Protein AF-A0A563VRM7-F1 (afdb_monomer)

Organism: NCBI:txid945734

Structure (mmCIF, N/CA/C/O backbone):
data_AF-A0A563VRM7-F1
#
_entry.id   AF-A0A563VRM7-F1
#
loop_
_atom_site.group_PDB
_atom_site.id
_atom_site.type_symbol
_atom_site.label_atom_id
_atom_site.label_alt_id
_atom_site.label_comp_id
_atom_site.label_asym_id
_atom_site.label_entity_id
_atom_site.label_seq_id
_atom_site.pdbx_PDB_ins_code
_atom_site.Cartn_x
_atom_site.Cartn_y
_atom_site.Cartn_z
_atom_site.occupancy
_atom_site.B_iso_or_equiv
_atom_site.auth_seq_id
_atom_site.auth_comp_id
_atom_site.auth_asym_id
_atom_site.auth_atom_id
_atom_site.pdbx_PDB_model_num
ATOM 1 N N . MET A 1 1 ? 3.895 -2.430 16.716 1.00 61.53 1 MET A N 1
ATOM 2 C CA . MET A 1 1 ? 2.802 -1.449 16.925 1.00 61.53 1 MET A CA 1
ATOM 3 C C . MET A 1 1 ? 1.768 -1.658 15.829 1.00 61.53 1 MET A C 1
ATOM 5 O O . MET A 1 1 ? 2.191 -1.926 14.714 1.00 61.53 1 MET A O 1
ATOM 9 N N . SER A 1 2 ? 0.464 -1.606 16.119 1.00 79.00 2 SER A N 1
ATOM 10 C CA . SER A 1 2 ? -0.586 -1.814 15.103 1.00 79.00 2 SER A CA 1
ATOM 11 C C . SER A 1 2 ? -1.012 -0.504 14.438 1.00 79.00 2 SER A C 1
ATOM 13 O O . SER A 1 2 ? -0.997 0.550 15.083 1.00 79.00 2 SER A O 1
ATOM 15 N N . ALA A 1 3 ? -1.437 -0.565 13.173 1.00 79.06 3 ALA A N 1
ATOM 16 C CA . ALA A 1 3 ? -1.932 0.596 12.431 1.00 79.06 3 ALA A CA 1
ATOM 17 C C . ALA A 1 3 ? -3.156 1.223 13.117 1.00 79.06 3 ALA A C 1
ATOM 19 O O . ALA A 1 3 ? -3.262 2.444 13.234 1.00 79.06 3 ALA A O 1
ATOM 20 N N . PHE A 1 4 ? -4.040 0.385 13.672 1.00 81.75 4 PHE A N 1
ATOM 21 C CA . PHE A 1 4 ? -5.196 0.833 14.454 1.00 81.75 4 PHE A CA 1
ATOM 22 C C . PHE A 1 4 ? -4.817 1.756 15.620 1.00 81.75 4 PHE A C 1
ATOM 24 O O . PHE A 1 4 ? -5.451 2.789 15.847 1.00 81.75 4 PHE A O 1
ATOM 31 N N . TRP A 1 5 ? -3.780 1.386 16.376 1.00 85.50 5 TRP A N 1
ATOM 32 C CA . TRP A 1 5 ? -3.352 2.158 17.539 1.00 85.50 5 TRP A CA 1
ATOM 33 C C . TRP A 1 5 ? -2.810 3.530 17.125 1.00 85.50 5 TRP A C 1
ATOM 35 O O . TRP A 1 5 ? -3.162 4.534 17.744 1.00 85.50 5 TRP A O 1
ATOM 45 N N . LEU A 1 6 ? -2.034 3.587 16.036 1.00 85.94 6 LEU A N 1
ATOM 46 C CA . LEU A 1 6 ? -1.507 4.835 15.472 1.00 85.94 6 LEU A CA 1
ATOM 47 C C . LEU A 1 6 ? -2.640 5.770 15.035 1.00 85.94 6 LEU A C 1
ATOM 49 O O . LEU A 1 6 ? -2.651 6.943 15.413 1.00 85.94 6 LEU A O 1
ATOM 53 N N . THR A 1 7 ? -3.654 5.238 14.346 1.00 84.81 7 THR A N 1
ATOM 54 C CA . THR A 1 7 ? -4.846 6.011 13.966 1.00 84.81 7 THR A CA 1
ATOM 55 C C . THR A 1 7 ? -5.592 6.543 15.185 1.00 84.81 7 THR A C 1
ATOM 57 O O . THR A 1 7 ? -5.958 7.716 15.218 1.00 84.81 7 THR A O 1
ATOM 60 N N . LYS A 1 8 ? -5.786 5.723 16.228 1.00 86.81 8 LYS A N 1
ATOM 61 C CA . LYS A 1 8 ? -6.436 6.167 17.474 1.00 86.81 8 LYS A CA 1
ATOM 62 C C . LYS A 1 8 ? -5.663 7.276 18.183 1.00 86.81 8 LYS A C 1
ATOM 64 O O . LYS A 1 8 ? -6.278 8.119 18.830 1.00 86.81 8 LYS A O 1
ATOM 69 N N . LYS A 1 9 ? -4.339 7.302 18.039 1.00 90.06 9 LYS A N 1
ATOM 70 C CA . LYS A 1 9 ? -3.469 8.374 18.536 1.00 90.06 9 LYS A CA 1
ATOM 71 C C . LYS A 1 9 ? -3.370 9.577 17.591 1.00 90.06 9 LYS A C 1
ATOM 73 O O . LYS A 1 9 ? -2.664 10.519 17.925 1.00 90.06 9 LYS A O 1
ATOM 78 N N . LYS A 1 10 ? -4.096 9.577 16.464 1.00 88.94 10 LYS A N 1
ATOM 79 C CA . LYS A 1 10 ? -4.045 10.610 15.413 1.00 88.94 10 LYS A CA 1
ATOM 80 C C . LYS A 1 10 ? -2.635 10.803 14.836 1.00 88.94 10 LYS A C 1
ATOM 82 O O . LYS A 1 10 ? -2.248 11.911 14.486 1.00 88.94 10 LYS A O 1
ATOM 87 N N . ILE A 1 11 ? -1.870 9.716 14.749 1.00 91.06 11 ILE A N 1
ATOM 88 C CA . ILE A 1 11 ? -0.522 9.709 14.179 1.00 91.06 11 ILE A CA 1
ATOM 89 C C . ILE A 1 11 ? -0.618 9.274 12.716 1.00 91.06 11 ILE A C 1
ATOM 91 O O . ILE A 1 11 ? -1.203 8.232 12.408 1.00 91.06 11 ILE A O 1
ATOM 95 N N . TYR A 1 12 ? -0.034 10.062 11.815 1.00 91.00 12 TYR A N 1
ATOM 96 C CA . TYR A 1 12 ? 0.135 9.662 10.420 1.00 91.00 12 TYR A CA 1
ATOM 97 C C . TYR A 1 12 ? 1.249 8.630 10.288 1.00 91.00 12 TYR A C 1
ATOM 99 O O . TYR A 1 12 ? 2.291 8.747 10.930 1.00 91.00 12 TYR A O 1
ATOM 107 N N . PHE A 1 13 ? 1.034 7.612 9.458 1.00 91.00 13 PHE A N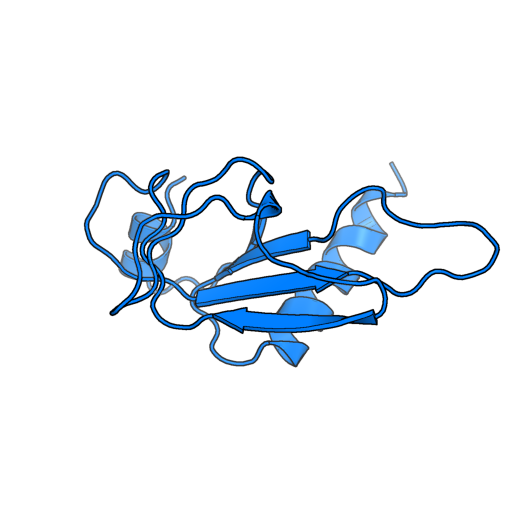 1
ATOM 108 C CA . PHE A 1 13 ? 2.004 6.535 9.297 1.00 91.00 13 PHE A CA 1
ATOM 109 C C . PHE A 1 13 ? 2.076 6.004 7.869 1.00 91.00 13 PHE A C 1
ATOM 111 O O . PHE A 1 13 ? 1.121 6.077 7.093 1.00 91.00 13 PHE A O 1
ATOM 118 N N . ILE A 1 14 ? 3.221 5.397 7.561 1.00 92.75 14 ILE A N 1
ATOM 119 C CA . ILE A 1 14 ? 3.444 4.584 6.368 1.00 92.75 14 ILE A CA 1
ATOM 120 C C . ILE A 1 14 ? 4.133 3.300 6.833 1.00 92.75 14 ILE A C 1
ATOM 122 O O . ILE A 1 14 ? 5.247 3.345 7.349 1.00 92.75 14 ILE A O 1
ATOM 126 N N . LEU A 1 15 ? 3.472 2.157 6.665 1.00 90.56 15 LEU A N 1
ATOM 127 C CA . LEU A 1 15 ? 4.001 0.843 7.036 1.00 90.56 15 LEU A CA 1
ATOM 128 C C . LEU A 1 15 ? 4.175 -0.017 5.788 1.00 90.56 15 LEU A C 1
ATOM 130 O O . LEU A 1 15 ? 3.319 -0.032 4.908 1.00 90.56 15 LEU A O 1
ATOM 134 N N . ARG A 1 16 ? 5.280 -0.759 5.707 1.00 90.38 16 ARG A N 1
ATOM 135 C CA . ARG A 1 16 ? 5.526 -1.678 4.594 1.00 90.38 16 ARG A CA 1
ATOM 136 C C . ARG A 1 16 ? 4.840 -3.018 4.851 1.00 90.38 16 ARG A C 1
ATOM 138 O O . ARG A 1 16 ? 5.062 -3.621 5.895 1.00 90.38 16 ARG A O 1
ATOM 145 N N . LEU A 1 17 ? 4.065 -3.488 3.878 1.00 89.62 17 LEU A N 1
ATOM 146 C CA . LEU A 1 17 ? 3.391 -4.785 3.913 1.00 89.62 17 LEU A CA 1
ATOM 147 C C . LEU A 1 17 ? 4.190 -5.861 3.172 1.00 89.62 17 LEU A C 1
ATOM 149 O O . LEU A 1 17 ? 4.921 -5.585 2.212 1.00 89.62 17 LEU A O 1
ATOM 153 N N . ASN A 1 18 ? 3.996 -7.110 3.590 1.00 88.00 18 ASN A N 1
ATOM 154 C CA . ASN A 1 18 ? 4.502 -8.276 2.876 1.00 88.00 18 ASN A CA 1
ATOM 155 C C . ASN A 1 18 ? 3.670 -8.544 1.619 1.00 88.00 18 ASN A C 1
ATOM 157 O O . ASN A 1 18 ? 2.460 -8.327 1.603 1.00 88.00 18 ASN A O 1
ATOM 161 N N . LYS A 1 19 ? 4.294 -9.091 0.571 1.00 86.81 19 LYS A N 1
ATOM 162 C CA . LYS A 1 19 ? 3.603 -9.407 -0.693 1.00 86.81 19 LYS A CA 1
ATOM 163 C C . LYS A 1 19 ? 2.455 -10.423 -0.539 1.00 86.81 19 LYS A C 1
ATOM 165 O O . LYS A 1 19 ? 1.498 -10.385 -1.298 1.00 86.81 19 LYS A O 1
ATOM 170 N N . SER A 1 20 ? 2.531 -11.287 0.473 1.00 86.69 20 SER A N 1
ATOM 171 C CA . SER A 1 20 ? 1.520 -12.302 0.793 1.00 86.69 20 SER A CA 1
ATOM 172 C C . SER A 1 20 ? 0.352 -11.769 1.631 1.00 86.69 20 SER A C 1
ATOM 174 O O . SER A 1 20 ? -0.577 -12.521 1.933 1.00 86.69 20 SER A O 1
ATOM 176 N N . THR A 1 21 ? 0.377 -10.490 2.028 1.00 87.31 21 THR A N 1
ATOM 177 C CA . THR A 1 21 ? -0.694 -9.892 2.835 1.00 87.31 21 THR A CA 1
ATOM 178 C C . THR A 1 21 ? -2.005 -9.951 2.060 1.00 87.31 21 THR A C 1
ATOM 180 O O . THR A 1 21 ? -2.054 -9.579 0.885 1.00 87.31 21 THR A O 1
ATOM 183 N N . LYS A 1 22 ? -3.081 -10.408 2.712 1.00 88.69 22 LYS A N 1
ATOM 184 C CA . LYS A 1 22 ? -4.408 -10.440 2.097 1.00 88.69 22 LYS A CA 1
ATOM 185 C C . LYS A 1 22 ? -5.118 -9.115 2.318 1.00 88.69 22 LYS A C 1
ATOM 187 O O . LYS A 1 22 ? -5.173 -8.581 3.429 1.00 88.69 22 LYS A O 1
ATOM 192 N N . ILE A 1 23 ? -5.712 -8.627 1.244 1.00 87.44 23 ILE A N 1
ATOM 193 C CA . ILE A 1 23 ? -6.498 -7.410 1.213 1.00 87.44 23 ILE A CA 1
ATOM 194 C C . ILE A 1 23 ? -7.927 -7.690 0.760 1.00 87.44 23 ILE A C 1
ATOM 196 O O . ILE A 1 23 ? -8.180 -8.585 -0.047 1.00 87.44 23 ILE A O 1
ATOM 200 N N . LYS A 1 24 ? -8.876 -6.908 1.278 1.00 86.19 24 LYS A N 1
ATOM 201 C CA . LYS A 1 24 ? -10.281 -6.917 0.860 1.00 86.19 24 LYS A CA 1
ATOM 202 C C . LYS A 1 24 ? -10.763 -5.501 0.540 1.00 86.19 24 LYS A C 1
ATOM 204 O O . LYS A 1 24 ? -11.185 -4.758 1.441 1.00 86.19 24 LYS A O 1
ATOM 209 N N . PRO A 1 25 ? -10.755 -5.122 -0.748 1.00 83.38 25 PRO A N 1
ATOM 210 C CA . PRO A 1 25 ? -11.461 -3.938 -1.220 1.00 83.38 25 PRO A CA 1
ATOM 211 C C . PRO A 1 25 ? -12.962 -4.023 -0.895 1.00 83.38 25 PRO A C 1
ATOM 213 O O . PRO A 1 25 ? -13.512 -5.105 -0.695 1.00 83.38 25 PRO A O 1
ATOM 216 N N . ARG A 1 26 ? -13.650 -2.877 -0.808 1.00 75.88 26 ARG A N 1
ATOM 217 C CA . ARG A 1 26 ? -15.018 -2.785 -0.249 1.00 75.88 26 ARG A CA 1
ATOM 218 C C . ARG A 1 26 ? -16.048 -3.709 -0.906 1.00 75.88 26 ARG A C 1
ATOM 220 O O . ARG A 1 26 ? -16.899 -4.231 -0.194 1.00 75.88 26 ARG A O 1
ATOM 227 N N . TYR A 1 27 ? -15.911 -3.963 -2.204 1.00 78.56 27 TYR A N 1
ATOM 228 C CA . TYR A 1 27 ? -16.852 -4.760 -2.998 1.00 78.56 27 TYR A CA 1
ATOM 229 C C . TYR A 1 27 ? -16.180 -5.919 -3.747 1.00 78.56 27 TYR A C 1
ATOM 231 O O . TYR A 1 27 ? -16.707 -6.406 -4.740 1.00 78.56 27 TYR A O 1
ATOM 239 N N . LYS A 1 28 ? -14.995 -6.354 -3.298 1.00 82.06 28 LYS A N 1
ATOM 240 C CA . LYS A 1 28 ? -14.253 -7.464 -3.913 1.00 82.06 28 LYS A CA 1
ATOM 241 C C . LYS A 1 28 ? -13.988 -8.573 -2.894 1.00 82.06 28 LYS A C 1
ATOM 243 O O . LYS A 1 28 ? -14.069 -8.363 -1.679 1.00 82.06 28 LYS A O 1
ATOM 248 N N . LYS A 1 29 ? -13.699 -9.776 -3.398 1.00 84.88 29 LYS A N 1
ATOM 249 C CA . LYS A 1 29 ? -13.230 -10.898 -2.573 1.00 84.88 29 LYS A CA 1
ATOM 250 C C . LYS A 1 29 ? -11.849 -10.579 -1.992 1.00 84.88 29 LYS A C 1
ATOM 252 O O . LYS A 1 29 ? -11.180 -9.645 -2.429 1.00 84.88 29 LYS A O 1
ATOM 257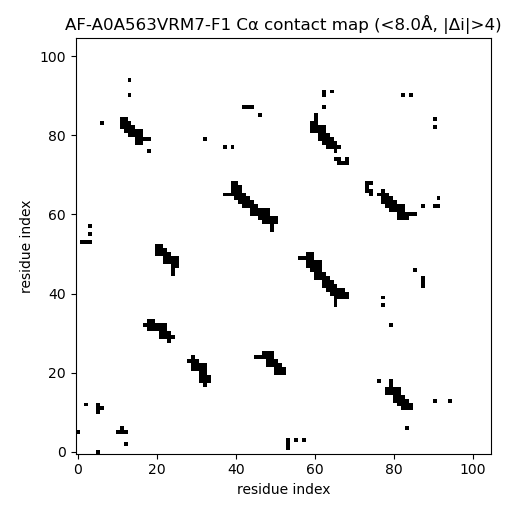 N N . TYR A 1 30 ? -11.443 -11.357 -0.990 1.00 84.81 30 TYR A N 1
ATOM 258 C CA . TYR A 1 30 ? -10.060 -11.319 -0.530 1.00 84.81 30 TYR A CA 1
ATOM 259 C C . TYR A 1 30 ? -9.127 -11.716 -1.669 1.00 84.81 30 TYR A C 1
ATOM 261 O O . TYR A 1 30 ? -9.391 -12.687 -2.377 1.00 84.81 30 TYR A O 1
ATOM 269 N N . GLN A 1 31 ? -8.030 -10.990 -1.789 1.00 86.69 31 GLN A N 1
ATOM 270 C CA . GLN A 1 31 ? -6.942 -11.290 -2.706 1.00 86.69 31 GLN A CA 1
ATOM 271 C C . GLN A 1 31 ? -5.615 -10.963 -2.025 1.00 86.69 31 GLN A C 1
ATOM 273 O O . GLN A 1 31 ? -5.578 -10.145 -1.104 1.00 86.69 31 GLN A O 1
ATOM 278 N N . SER A 1 32 ? -4.537 -11.628 -2.421 1.00 86.31 32 SER A N 1
ATOM 279 C CA . SER A 1 32 ? -3.200 -11.274 -1.952 1.00 86.31 32 SER A CA 1
ATOM 280 C C . SER A 1 32 ? -2.673 -10.066 -2.723 1.00 86.31 32 SER A C 1
ATOM 282 O O . SER A 1 32 ? -3.128 -9.756 -3.824 1.00 86.31 32 SER A O 1
ATOM 284 N N . LEU A 1 33 ? -1.731 -9.340 -2.130 1.00 86.06 33 LEU A N 1
ATOM 285 C CA . LEU A 1 33 ? -1.131 -8.181 -2.787 1.00 86.06 33 LEU A CA 1
ATOM 286 C C . LEU A 1 33 ? -0.321 -8.564 -4.030 1.00 86.06 33 LEU A C 1
ATOM 288 O O . LEU A 1 33 ? -0.348 -7.840 -5.017 1.00 86.06 33 LEU A O 1
ATOM 292 N N . ASP A 1 34 ? 0.354 -9.711 -4.011 1.00 84.94 34 ASP A N 1
ATOM 293 C CA . ASP A 1 34 ? 1.077 -10.253 -5.166 1.00 84.94 34 ASP A CA 1
ATOM 294 C C . ASP A 1 34 ? 0.183 -10.763 -6.302 1.00 84.94 34 ASP A C 1
ATOM 296 O O . ASP A 1 34 ? 0.682 -10.969 -7.404 1.00 84.94 34 ASP A O 1
ATOM 300 N N . SER A 1 35 ? -1.126 -10.910 -6.078 1.00 86.38 35 SER A N 1
ATOM 301 C CA . SER A 1 35 ? -2.079 -11.192 -7.153 1.00 86.38 35 SER A CA 1
ATOM 302 C C . SER A 1 35 ? -2.523 -9.929 -7.899 1.00 86.38 35 SER A C 1
ATOM 304 O O . SER A 1 35 ? -3.352 -10.020 -8.803 1.00 86.38 35 SER A O 1
ATOM 306 N N . LEU A 1 36 ? -2.069 -8.740 -7.487 1.00 84.50 36 LEU A N 1
ATOM 307 C CA . LEU A 1 36 ? -2.316 -7.505 -8.224 1.00 84.50 36 LEU A CA 1
ATOM 308 C C . LEU A 1 36 ? -1.415 -7.478 -9.463 1.00 84.50 36 LEU A C 1
ATOM 310 O O . LEU A 1 36 ? -0.193 -7.579 -9.356 1.00 84.50 36 LEU A O 1
ATOM 314 N N . GLU A 1 37 ? -2.012 -7.295 -10.638 1.00 84.50 37 GLU A N 1
ATOM 315 C CA . GLU A 1 37 ? -1.278 -7.136 -11.896 1.00 84.50 37 GLU A CA 1
ATOM 316 C C . GLU A 1 37 ? -0.615 -5.752 -11.964 1.00 84.50 37 GLU A C 1
ATOM 318 O O . GLU A 1 37 ? -1.124 -4.821 -12.583 1.00 84.50 37 GLU A O 1
ATOM 323 N N . ILE A 1 38 ? 0.525 -5.607 -11.289 1.00 87.12 38 ILE A N 1
ATOM 324 C CA . ILE A 1 38 ? 1.312 -4.370 -11.238 1.00 87.12 38 ILE A CA 1
ATOM 325 C C . ILE A 1 38 ? 2.563 -4.546 -12.089 1.00 87.12 38 ILE A C 1
ATOM 327 O O . ILE A 1 38 ? 3.254 -5.557 -11.977 1.00 87.12 38 ILE A O 1
ATOM 331 N N . LYS A 1 39 ? 2.900 -3.550 -12.907 1.00 87.44 39 LYS A N 1
ATOM 332 C CA . LYS A 1 39 ? 4.108 -3.534 -13.738 1.00 87.44 39 LYS A CA 1
ATOM 333 C C . LYS A 1 39 ? 5.094 -2.459 -13.265 1.00 87.44 39 LYS A C 1
ATOM 335 O O . LYS A 1 39 ? 4.716 -1.500 -12.588 1.00 87.44 39 LYS A O 1
ATOM 340 N N . PRO A 1 40 ? 6.390 -2.580 -13.604 1.00 85.88 40 PRO A N 1
ATOM 341 C CA . PRO A 1 40 ? 7.375 -1.543 -13.306 1.00 85.88 40 PRO A CA 1
ATOM 342 C C . PRO A 1 40 ? 6.980 -0.194 -13.916 1.00 85.88 40 PRO A C 1
ATOM 344 O O . PRO A 1 40 ? 6.855 -0.074 -15.131 1.00 85.88 40 PRO A O 1
ATOM 347 N N . GLY A 1 41 ? 6.860 0.835 -13.078 1.00 83.75 41 GLY A N 1
ATOM 348 C CA . GLY A 1 41 ? 6.367 2.163 -13.455 1.00 83.75 41 GLY A CA 1
ATOM 349 C C . GLY A 1 41 ? 4.986 2.490 -12.882 1.00 83.75 41 GLY A C 1
ATOM 350 O O . GLY A 1 41 ? 4.669 3.672 -12.744 1.00 83.75 41 GLY A O 1
ATOM 351 N N . ASP A 1 42 ? 4.212 1.481 -12.479 1.00 85.38 42 ASP A N 1
ATOM 352 C CA . ASP A 1 42 ? 2.850 1.674 -11.992 1.00 85.38 42 ASP A CA 1
ATOM 353 C C . ASP A 1 42 ? 2.803 2.245 -10.570 1.00 85.38 42 ASP A C 1
ATOM 355 O O . ASP A 1 42 ? 3.630 1.940 -9.699 1.00 85.38 42 ASP A O 1
ATOM 359 N N . LYS A 1 43 ? 1.775 3.071 -10.345 1.00 84.62 43 LYS A N 1
ATOM 360 C CA . LYS A 1 43 ? 1.404 3.662 -9.056 1.00 84.62 43 LYS A CA 1
ATOM 361 C C . LYS A 1 43 ? -0.097 3.503 -8.850 1.00 84.62 43 LYS A C 1
ATOM 363 O O . LYS A 1 43 ? -0.889 4.175 -9.512 1.00 84.62 43 LYS A O 1
ATOM 368 N N . VAL A 1 44 ? -0.482 2.659 -7.906 1.00 83.69 44 VAL A N 1
ATOM 369 C CA . VAL A 1 44 ? -1.884 2.378 -7.584 1.00 83.69 44 VAL A CA 1
ATOM 370 C C . VAL A 1 44 ? -2.163 2.781 -6.142 1.00 83.69 44 VAL A C 1
ATOM 372 O O . VAL A 1 44 ? -1.318 2.614 -5.265 1.00 83.69 44 VAL A O 1
ATOM 375 N N . LEU A 1 45 ? -3.344 3.345 -5.905 1.00 80.31 45 LEU A N 1
ATOM 376 C CA . LEU A 1 45 ? -3.868 3.611 -4.572 1.00 80.31 45 LEU A CA 1
ATOM 377 C C . LEU A 1 45 ? -5.215 2.916 -4.451 1.00 80.31 45 LEU A C 1
ATOM 379 O O . LEU A 1 45 ? -6.167 3.302 -5.126 1.00 80.31 45 LEU A O 1
ATOM 383 N N . ASP A 1 46 ? -5.291 1.951 -3.549 1.00 76.75 46 ASP A N 1
ATOM 384 C CA . ASP A 1 46 ? -6.545 1.349 -3.139 1.00 76.75 46 ASP A CA 1
ATOM 385 C C . ASP A 1 46 ? -6.968 1.960 -1.804 1.00 76.75 46 ASP A C 1
ATOM 387 O O . ASP A 1 46 ? -6.313 1.798 -0.771 1.00 76.75 46 ASP A O 1
ATOM 391 N N . THR A 1 47 ? -8.077 2.695 -1.818 1.00 78.69 47 THR A N 1
ATOM 392 C CA . THR A 1 47 ? -8.593 3.358 -0.619 1.00 78.69 47 THR A CA 1
ATOM 393 C C . THR A 1 47 ? -9.510 2.438 0.177 1.00 78.69 47 THR A C 1
ATOM 395 O O . THR A 1 47 ? -10.235 1.601 -0.370 1.00 78.69 47 THR A O 1
ATOM 398 N N . LYS A 1 48 ? -9.511 2.616 1.503 1.00 78.00 48 LYS A N 1
ATOM 399 C CA . LYS A 1 48 ? -10.422 1.921 2.432 1.00 78.00 48 LYS A CA 1
ATOM 400 C C . LYS A 1 48 ? -10.422 0.393 2.252 1.00 78.00 48 LYS A C 1
ATOM 402 O O . LYS A 1 48 ? -11.473 -0.262 2.252 1.00 78.00 48 LYS A O 1
ATOM 407 N N . VAL A 1 49 ? -9.240 -0.186 2.132 1.00 79.44 49 VAL A N 1
ATOM 408 C CA . VAL A 1 49 ? -8.996 -1.622 2.034 1.00 79.44 49 VAL A CA 1
ATOM 409 C C . VAL A 1 49 ? -8.908 -2.228 3.429 1.00 79.44 49 VAL A C 1
ATOM 411 O O . VAL A 1 49 ? -8.269 -1.677 4.321 1.00 79.44 49 VAL A O 1
ATOM 414 N N . LEU A 1 50 ? -9.558 -3.374 3.626 1.00 78.31 50 LEU A N 1
ATOM 415 C CA . LEU A 1 50 ? -9.380 -4.156 4.845 1.00 78.31 50 LEU A CA 1
ATOM 416 C C . LEU A 1 50 ? -8.148 -5.050 4.685 1.00 78.31 50 LEU A C 1
ATOM 418 O O . LEU A 1 50 ? -8.047 -5.779 3.700 1.00 78.31 50 LEU A O 1
ATOM 422 N N . VAL A 1 51 ? -7.224 -4.984 5.639 1.00 76.69 51 VAL A N 1
ATOM 423 C CA . VAL A 1 51 ? -5.951 -5.716 5.617 1.00 76.69 51 VAL A CA 1
ATOM 424 C C . VAL A 1 51 ? -5.980 -6.768 6.717 1.00 76.69 51 VAL A C 1
ATOM 426 O O . VAL A 1 51 ? -6.188 -6.432 7.876 1.00 76.69 51 VAL A O 1
ATOM 429 N N . THR A 1 52 ? -5.797 -8.045 6.374 1.00 67.81 52 THR A N 1
ATOM 430 C CA . THR A 1 52 ? -6.009 -9.155 7.327 1.00 67.81 52 THR A CA 1
ATOM 431 C C . THR A 1 52 ? -4.999 -9.222 8.469 1.00 67.81 52 THR A C 1
ATOM 433 O O . THR A 1 52 ? -5.282 -9.863 9.476 1.00 67.81 52 THR A O 1
ATOM 436 N N . GLU A 1 53 ? -3.823 -8.604 8.327 1.00 63.25 53 GLU A N 1
ATOM 437 C CA . GLU A 1 53 ? -2.837 -8.527 9.419 1.00 63.25 53 GLU A CA 1
ATOM 438 C C . GLU A 1 53 ? -3.311 -7.622 10.570 1.00 63.25 53 GLU A C 1
ATOM 440 O O . GLU A 1 53 ? -2.911 -7.812 11.720 1.00 63.25 53 GLU A O 1
ATOM 445 N N . GLU A 1 54 ? -4.238 -6.699 10.304 1.00 61.59 54 GLU A N 1
ATOM 446 C CA . GLU A 1 54 ? -4.902 -5.927 11.345 1.00 61.59 54 GLU A CA 1
ATOM 447 C C . GLU A 1 54 ? -6.093 -6.746 11.867 1.00 61.59 54 GLU A C 1
ATOM 449 O O . GLU A 1 54 ? -7.122 -6.894 11.210 1.00 61.59 54 GLU A O 1
ATOM 454 N N . LYS A 1 55 ? -5.970 -7.291 13.086 1.00 57.31 55 LYS A N 1
ATOM 455 C CA . LYS A 1 55 ? -7.000 -8.110 13.769 1.00 57.31 55 LYS A CA 1
ATOM 456 C C . LYS A 1 55 ? -8.343 -7.383 14.010 1.00 57.31 55 LYS A C 1
ATOM 458 O O . LYS A 1 55 ? -9.202 -7.910 14.712 1.00 57.31 55 LYS A O 1
ATOM 463 N N . ARG A 1 56 ? -8.524 -6.157 13.508 1.00 56.28 56 ARG A N 1
ATOM 464 C CA . ARG A 1 56 ? -9.688 -5.297 13.747 1.00 56.28 56 ARG A CA 1
ATOM 465 C C . ARG A 1 56 ? -10.164 -4.671 12.440 1.00 56.28 56 ARG A C 1
ATOM 467 O O . ARG A 1 56 ? -9.372 -4.320 11.580 1.00 56.28 56 ARG A O 1
ATOM 474 N N . GLN A 1 57 ? -11.481 -4.542 12.342 1.00 62.28 57 GLN A N 1
ATOM 475 C CA . GLN A 1 57 ? -12.322 -4.266 11.170 1.00 62.28 57 GLN A CA 1
ATOM 476 C C . GLN A 1 5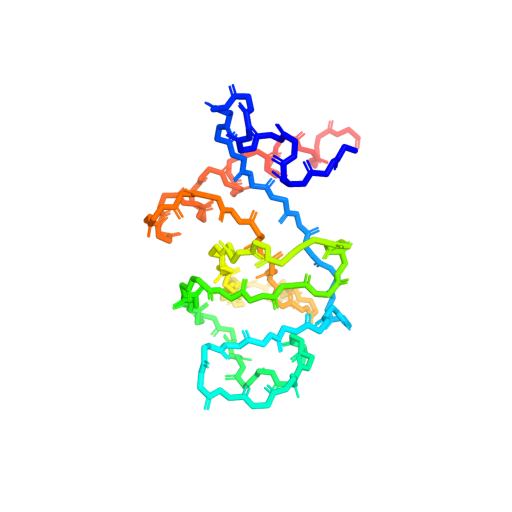7 ? -12.102 -2.903 10.476 1.00 62.28 57 GLN A C 1
ATOM 478 O O . GLN A 1 57 ? -12.940 -2.492 9.671 1.00 62.28 57 GLN A O 1
ATOM 483 N N . ASP A 1 58 ? -11.014 -2.199 10.788 1.00 72.94 58 ASP A N 1
ATOM 484 C CA . ASP A 1 58 ? -10.709 -0.900 10.203 1.00 72.94 58 ASP A CA 1
ATOM 485 C C . ASP A 1 58 ? -10.149 -1.037 8.788 1.00 72.94 58 ASP A C 1
ATOM 487 O O . ASP A 1 58 ? -9.503 -2.016 8.403 1.00 72.94 58 ASP A O 1
ATOM 491 N N . ARG A 1 59 ? -10.463 -0.025 7.986 1.00 83.50 59 ARG A N 1
ATOM 492 C CA . ARG A 1 59 ? -10.089 0.064 6.581 1.00 83.50 59 ARG A CA 1
ATOM 493 C C . ARG A 1 59 ? -9.047 1.158 6.422 1.00 83.50 59 ARG A C 1
ATOM 495 O O . ARG A 1 59 ? -9.272 2.285 6.850 1.00 83.50 59 ARG A O 1
ATOM 502 N N . PHE A 1 60 ? -7.954 0.830 5.754 1.00 88.62 60 PHE A N 1
ATOM 503 C CA . PHE A 1 60 ? -6.819 1.722 5.538 1.00 88.62 60 PHE A CA 1
ATOM 504 C C . PHE A 1 60 ? -6.574 1.929 4.048 1.00 88.62 60 PHE A C 1
ATOM 506 O O . PHE A 1 60 ? -7.133 1.221 3.209 1.00 88.62 60 PHE A O 1
ATOM 513 N N . ASN A 1 61 ? -5.729 2.892 3.710 1.00 91.06 61 ASN A N 1
ATOM 514 C CA . ASN A 1 61 ? -5.287 3.081 2.340 1.00 91.06 61 ASN A CA 1
ATOM 515 C C . ASN A 1 61 ? -4.066 2.195 2.078 1.00 91.06 61 ASN A C 1
ATOM 517 O O . ASN A 1 61 ? -3.174 2.083 2.920 1.00 91.06 61 ASN A O 1
ATOM 521 N N . VAL A 1 62 ? -4.038 1.558 0.910 1.00 91.62 62 VAL A N 1
ATOM 522 C CA . VAL A 1 62 ? -2.901 0.775 0.433 1.00 91.62 62 VAL A CA 1
ATOM 523 C C . VAL A 1 62 ? -2.367 1.429 -0.832 1.00 91.62 62 VAL A C 1
ATOM 525 O O . VAL A 1 62 ? -3.070 1.534 -1.833 1.00 91.62 62 VAL A O 1
ATOM 528 N N . VAL A 1 63 ? -1.114 1.871 -0.789 1.00 92.81 63 VAL A N 1
ATOM 529 C CA . VAL A 1 63 ? -0.386 2.372 -1.956 1.00 92.81 63 VAL A CA 1
ATOM 530 C C . VAL A 1 63 ? 0.513 1.264 -2.478 1.00 92.81 63 VAL A C 1
ATOM 532 O O . VAL A 1 63 ? 1.321 0.706 -1.733 1.00 92.81 63 VAL A O 1
ATOM 535 N N . VAL A 1 64 ? 0.395 0.971 -3.768 1.00 91.56 64 VAL A N 1
ATOM 536 C CA . VAL A 1 64 ? 1.275 0.047 -4.475 1.00 91.56 64 VAL A CA 1
ATOM 537 C C . VAL A 1 64 ? 2.126 0.826 -5.460 1.00 91.56 64 VAL A C 1
ATOM 539 O O . VAL A 1 64 ? 1.609 1.547 -6.312 1.00 91.56 64 VAL A O 1
ATOM 542 N N . TYR A 1 65 ? 3.444 0.697 -5.343 1.00 91.56 65 TYR A N 1
ATOM 543 C CA . TYR A 1 65 ? 4.379 1.396 -6.216 1.00 91.56 65 TYR A CA 1
ATOM 544 C C . TYR A 1 65 ? 5.502 0.478 -6.670 1.00 91.56 65 TYR A C 1
ATOM 546 O O . TYR A 1 65 ? 6.266 -0.036 -5.852 1.00 91.56 65 TYR A O 1
ATOM 554 N N . TRP A 1 66 ? 5.663 0.331 -7.984 1.00 90.50 66 TRP A N 1
ATOM 555 C CA . TRP A 1 66 ? 6.834 -0.326 -8.549 1.00 90.50 66 TRP A CA 1
ATOM 556 C C . TRP A 1 66 ? 7.728 0.697 -9.237 1.00 90.50 66 TRP A C 1
ATOM 558 O O . TRP A 1 66 ? 7.419 1.189 -10.322 1.00 90.50 66 TRP A O 1
ATOM 568 N N . LYS A 1 67 ? 8.879 1.006 -8.628 1.00 85.81 67 LYS A N 1
ATOM 569 C CA . LYS A 1 67 ? 9.877 1.872 -9.266 1.00 85.81 67 LYS A CA 1
ATOM 570 C C . LYS A 1 67 ? 10.283 1.288 -10.624 1.00 85.81 67 LYS A C 1
ATOM 572 O O . LYS A 1 67 ? 10.621 0.106 -10.719 1.00 85.81 67 LYS A O 1
ATOM 577 N N . ARG A 1 68 ? 10.271 2.136 -11.657 1.00 84.81 68 ARG A N 1
ATOM 578 C CA . ARG A 1 68 ? 10.707 1.786 -13.014 1.00 84.81 68 ARG A CA 1
ATOM 579 C C . ARG A 1 68 ? 12.146 1.256 -12.997 1.00 84.81 68 ARG A C 1
ATOM 581 O O . ARG A 1 68 ? 12.975 1.714 -12.209 1.00 84.81 68 ARG A O 1
ATOM 588 N N . LYS A 1 69 ? 12.433 0.292 -13.874 1.00 81.25 69 LYS A N 1
ATOM 589 C CA . LYS A 1 69 ? 13.786 -0.233 -14.090 1.00 81.25 69 LYS A CA 1
ATOM 590 C C . LYS A 1 69 ? 14.681 0.872 -14.660 1.00 81.25 69 LYS A C 1
ATOM 592 O O . LYS A 1 69 ? 14.343 1.464 -15.681 1.00 81.25 69 LYS A O 1
ATOM 597 N N . TYR A 1 70 ? 15.829 1.094 -14.027 1.00 72.88 70 TYR A N 1
ATOM 598 C CA . TYR A 1 70 ? 16.903 1.947 -14.542 1.00 72.88 70 TYR A CA 1
ATOM 599 C C . TYR A 1 70 ? 18.230 1.197 -14.420 1.00 72.88 70 TYR A C 1
ATOM 601 O O . TYR A 1 70 ? 18.459 0.528 -13.414 1.00 72.88 70 TYR A O 1
ATOM 609 N N . ASN A 1 71 ? 19.097 1.294 -15.433 1.00 72.25 71 ASN A N 1
ATOM 610 C CA . ASN A 1 71 ? 20.466 0.753 -15.428 1.00 72.25 71 ASN A CA 1
ATOM 611 C C . ASN A 1 71 ? 20.569 -0.698 -14.916 1.00 72.25 71 ASN A C 1
ATOM 613 O O . ASN A 1 71 ? 21.395 -1.005 -14.061 1.00 72.25 71 ASN A O 1
ATOM 617 N N . ASN A 1 72 ? 19.673 -1.579 -15.375 1.00 73.19 72 ASN A N 1
ATOM 618 C CA . ASN A 1 72 ? 19.555 -2.979 -14.936 1.00 73.19 72 ASN A CA 1
ATOM 619 C C . ASN A 1 72 ? 19.266 -3.221 -13.443 1.00 73.19 72 ASN A C 1
ATOM 621 O O . ASN A 1 72 ? 19.129 -4.371 -13.035 1.00 73.19 72 ASN A O 1
ATOM 625 N N . LYS A 1 73 ? 19.058 -2.175 -12.640 1.00 74.75 73 LYS A N 1
ATOM 626 C CA . LYS A 1 73 ? 18.645 -2.286 -11.240 1.00 74.75 73 LYS A CA 1
ATOM 627 C C . LYS A 1 73 ? 17.122 -2.219 -11.162 1.00 74.75 73 LYS A C 1
ATOM 629 O O . LYS A 1 73 ? 16.511 -1.177 -11.407 1.00 74.75 73 LYS A O 1
ATOM 634 N N . GLN A 1 74 ? 16.504 -3.346 -10.825 1.00 79.56 74 GLN A N 1
ATOM 635 C CA . GLN A 1 74 ? 15.065 -3.451 -10.609 1.00 79.56 74 GLN A CA 1
ATOM 636 C C . GLN A 1 74 ? 14.793 -4.125 -9.269 1.00 79.56 74 GLN A C 1
ATOM 638 O O . GLN A 1 74 ? 15.454 -5.089 -8.894 1.00 79.56 74 GLN A O 1
ATOM 643 N N . LEU A 1 75 ? 13.798 -3.614 -8.550 1.00 80.44 75 LEU A N 1
ATOM 644 C CA . LEU A 1 75 ? 13.295 -4.301 -7.370 1.00 80.44 75 LEU A CA 1
ATOM 645 C C . LEU A 1 75 ? 12.536 -5.560 -7.798 1.00 80.44 75 LEU A C 1
ATOM 647 O O . LEU A 1 75 ? 11.703 -5.461 -8.701 1.00 80.44 75 LEU A O 1
ATOM 651 N N . PRO A 1 76 ? 12.748 -6.701 -7.121 1.00 82.31 76 PRO A N 1
ATOM 652 C CA . PRO A 1 76 ? 12.087 -7.953 -7.479 1.00 82.31 76 PRO A CA 1
ATOM 653 C C . PRO A 1 76 ? 10.568 -7.893 -7.285 1.00 82.31 76 PRO A C 1
ATOM 655 O O . PRO A 1 76 ? 9.848 -8.646 -7.920 1.00 82.31 76 PRO A O 1
ATOM 658 N N . ASN A 1 77 ? 10.085 -6.997 -6.418 1.00 83.62 77 ASN A N 1
ATOM 659 C CA . ASN A 1 77 ? 8.669 -6.814 -6.117 1.00 83.62 77 ASN A CA 1
ATOM 660 C C . ASN A 1 77 ? 8.348 -5.316 -5.956 1.00 83.62 77 ASN A C 1
ATOM 662 O O . ASN A 1 77 ? 9.237 -4.548 -5.551 1.00 83.62 77 ASN A O 1
ATOM 666 N N . PRO A 1 78 ? 7.092 -4.901 -6.201 1.00 90.25 78 PRO A N 1
ATOM 667 C CA . PRO A 1 78 ? 6.623 -3.562 -5.866 1.00 90.25 78 PRO A CA 1
ATOM 668 C C . PRO A 1 78 ? 6.649 -3.321 -4.349 1.00 90.25 78 PRO A C 1
ATOM 670 O O . PRO A 1 78 ? 6.797 -4.233 -3.529 1.00 90.25 78 PRO A O 1
ATOM 673 N N . TRP A 1 79 ? 6.524 -2.058 -3.963 1.00 91.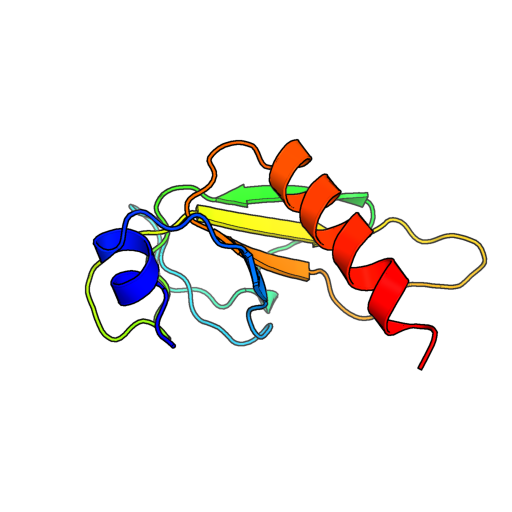88 79 TRP A N 1
ATOM 674 C CA . TRP A 1 79 ? 6.270 -1.668 -2.584 1.00 91.88 79 TRP A CA 1
ATOM 675 C C . TRP A 1 79 ? 4.782 -1.671 -2.334 1.00 91.88 79 TRP A C 1
ATOM 677 O O . TRP A 1 79 ? 4.032 -1.061 -3.087 1.00 91.88 79 TRP A O 1
ATOM 687 N N . TYR A 1 80 ? 4.397 -2.314 -1.243 1.00 92.00 80 TYR A N 1
ATOM 688 C CA . TYR A 1 80 ? 3.048 -2.284 -0.720 1.00 92.00 80 TYR A CA 1
ATOM 689 C C . TYR A 1 80 ? 3.073 -1.511 0.590 1.00 92.00 80 TYR A C 1
ATOM 691 O O . TYR A 1 80 ? 3.783 -1.897 1.523 1.00 92.00 80 TYR A O 1
ATOM 699 N N . LEU A 1 81 ? 2.359 -0.394 0.638 1.00 93.19 81 LEU A N 1
ATOM 700 C CA . LEU A 1 81 ? 2.428 0.570 1.727 1.00 93.19 81 LEU A CA 1
ATOM 701 C C . LEU A 1 81 ? 1.041 0.756 2.333 1.00 93.19 81 LEU A C 1
ATOM 703 O O . LEU A 1 81 ? 0.122 1.192 1.649 1.00 93.19 81 LEU A O 1
ATOM 707 N N . LEU A 1 82 ? 0.901 0.441 3.616 1.00 92.50 82 LEU A N 1
ATOM 708 C CA . LEU A 1 82 ? -0.284 0.722 4.416 1.00 92.50 82 LEU A CA 1
ATOM 709 C C . LEU A 1 82 ? -0.183 2.124 5.008 1.00 92.50 82 LEU A C 1
ATOM 711 O O . LEU A 1 82 ? 0.830 2.464 5.620 1.00 92.50 82 LEU A O 1
ATOM 715 N N . THR A 1 83 ? -1.231 2.927 4.870 1.00 92.81 83 THR A N 1
ATOM 716 C CA . THR A 1 83 ? -1.220 4.306 5.357 1.00 92.81 83 THR A CA 1
ATOM 717 C C . THR A 1 83 ? -2.618 4.827 5.679 1.00 92.81 83 THR A C 1
ATOM 719 O O . THR A 1 83 ? -3.632 4.313 5.202 1.00 92.81 83 THR A O 1
ATOM 722 N N . ASN A 1 84 ? -2.664 5.864 6.510 1.00 91.62 84 ASN A N 1
ATOM 723 C CA . ASN A 1 84 ? -3.829 6.716 6.731 1.00 91.62 84 ASN A CA 1
ATOM 724 C C . ASN A 1 84 ? -3.735 8.066 5.989 1.00 91.62 84 ASN A C 1
ATOM 726 O O . ASN A 1 84 ? -4.616 8.902 6.159 1.00 91.62 84 ASN A O 1
ATOM 730 N N . LEU A 1 85 ? -2.704 8.271 5.161 1.00 92.12 85 LEU A N 1
ATOM 731 C CA . LEU A 1 85 ? -2.598 9.393 4.225 1.00 92.12 85 LEU A CA 1
ATOM 732 C C . LEU A 1 85 ? -3.482 9.150 2.994 1.00 92.12 85 LEU A C 1
ATOM 734 O O . LEU A 1 85 ? -3.694 8.007 2.579 1.00 92.12 85 LEU A O 1
ATOM 738 N N . GLU A 1 86 ? -3.983 10.224 2.387 1.00 89.69 86 GLU A N 1
ATOM 739 C CA . GLU A 1 86 ? -4.893 10.148 1.234 1.00 89.69 86 GLU A CA 1
ATOM 740 C C . GLU A 1 86 ? -4.176 10.313 -0.114 1.00 89.69 86 GLU A C 1
ATOM 742 O O . GLU A 1 86 ? -4.625 9.773 -1.125 1.00 89.69 86 GLU A O 1
ATOM 747 N N . ASN A 1 87 ? -3.042 11.017 -0.139 1.00 90.88 87 ASN A N 1
ATOM 748 C CA . ASN A 1 87 ? -2.303 11.314 -1.360 1.00 90.88 87 ASN A CA 1
ATOM 749 C C . ASN A 1 87 ? -1.198 10.272 -1.620 1.00 90.88 87 ASN A C 1
ATOM 751 O O . ASN A 1 87 ? -0.247 10.127 -0.850 1.00 90.88 87 ASN A O 1
ATOM 755 N N . LYS A 1 88 ? -1.300 9.541 -2.734 1.00 90.44 88 LYS A N 1
ATOM 756 C CA . LYS A 1 88 ? -0.341 8.478 -3.079 1.00 90.44 88 LYS A CA 1
ATOM 757 C C . LYS A 1 88 ? 1.029 9.019 -3.485 1.00 90.44 88 LYS A C 1
ATOM 759 O O . LYS A 1 88 ? 2.041 8.394 -3.171 1.00 90.44 88 LYS A O 1
ATOM 764 N N . GLU A 1 89 ? 1.088 10.159 -4.170 1.00 91.38 89 GLU A N 1
ATOM 7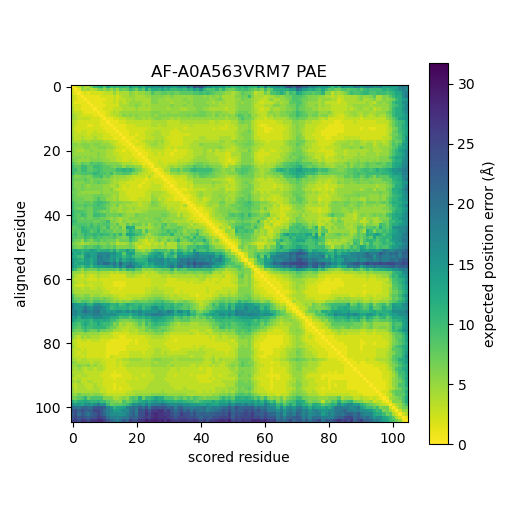65 C CA . GLU A 1 89 ? 2.343 10.803 -4.557 1.00 91.38 89 GLU A CA 1
ATOM 766 C C . GLU A 1 89 ? 3.133 11.242 -3.321 1.00 91.38 89 GLU A C 1
ATOM 768 O O . GLU A 1 89 ? 4.344 11.024 -3.261 1.00 91.38 89 GLU A O 1
ATOM 773 N N . GLU A 1 90 ? 2.445 11.787 -2.318 1.00 93.69 90 GLU A N 1
ATOM 774 C CA . GLU A 1 90 ? 3.013 12.170 -1.028 1.00 93.69 90 GLU A CA 1
ATOM 775 C C . GLU A 1 90 ? 3.575 10.957 -0.280 1.00 93.69 90 GLU A C 1
ATOM 777 O O . GLU A 1 90 ? 4.744 10.959 0.105 1.00 93.69 90 GLU A O 1
ATOM 782 N N . VAL A 1 91 ? 2.793 9.881 -0.158 1.00 93.50 91 VAL A N 1
ATOM 783 C CA . VAL A 1 91 ? 3.226 8.628 0.483 1.00 93.50 91 VAL A CA 1
ATOM 784 C C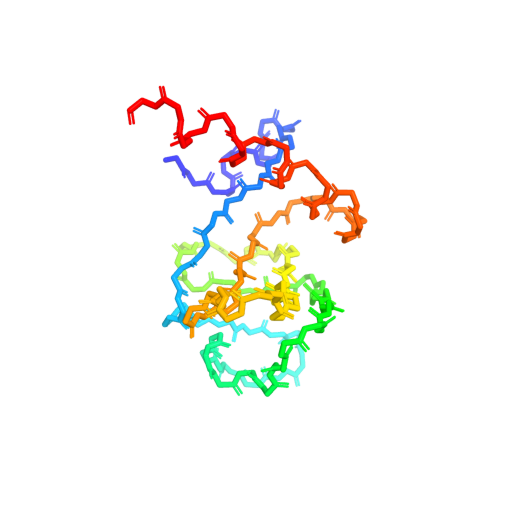 . VAL A 1 91 ? 4.484 8.075 -0.183 1.00 93.50 91 VAL A C 1
ATOM 786 O O . VAL A 1 91 ? 5.451 7.725 0.496 1.00 93.50 91 VAL A O 1
ATOM 789 N N . ILE A 1 92 ? 4.503 8.023 -1.519 1.00 91.94 92 ILE A N 1
ATOM 790 C CA . ILE A 1 92 ? 5.661 7.545 -2.282 1.00 91.94 92 ILE A CA 1
ATOM 791 C C . ILE A 1 92 ? 6.866 8.460 -2.059 1.00 91.94 92 ILE A C 1
ATOM 793 O O . ILE A 1 92 ? 7.977 7.955 -1.880 1.00 91.94 92 ILE A O 1
ATOM 797 N N . LYS A 1 93 ? 6.672 9.784 -2.058 1.00 92.88 93 LYS A N 1
ATOM 798 C CA . LYS A 1 93 ? 7.739 10.766 -1.833 1.00 92.88 93 LYS A CA 1
ATOM 799 C C . LYS A 1 93 ? 8.356 10.599 -0.446 1.00 92.88 93 LYS A C 1
ATOM 801 O O . LYS A 1 93 ? 9.572 10.441 -0.361 1.00 92.88 93 LYS A O 1
ATOM 806 N N . ILE A 1 94 ? 7.531 10.564 0.603 1.00 93.19 94 ILE A N 1
ATOM 807 C CA . ILE A 1 94 ? 7.973 10.367 1.988 1.00 93.19 94 ILE A CA 1
ATOM 808 C C . ILE A 1 94 ? 8.725 9.038 2.088 1.00 93.19 94 ILE A C 1
ATOM 810 O O . ILE A 1 94 ? 9.906 9.025 2.419 1.00 93.19 94 ILE A O 1
ATOM 814 N N . PHE A 1 95 ? 8.107 7.921 1.701 1.00 91.50 95 PHE A N 1
ATOM 815 C CA . PHE A 1 95 ? 8.734 6.604 1.831 1.00 91.50 95 PHE A CA 1
ATOM 816 C C . PHE A 1 95 ? 10.062 6.484 1.060 1.00 91.50 95 PHE A C 1
ATOM 818 O O . PHE A 1 95 ? 11.004 5.839 1.520 1.00 91.50 95 PHE A O 1
ATOM 825 N N . THR A 1 96 ? 10.165 7.122 -0.111 1.00 89.75 96 THR A N 1
ATOM 826 C CA . THR A 1 96 ? 11.397 7.124 -0.916 1.00 89.75 96 THR A CA 1
ATOM 827 C C . THR A 1 96 ? 12.512 7.959 -0.281 1.00 89.75 96 THR A C 1
ATOM 829 O O . THR A 1 96 ? 13.677 7.594 -0.440 1.00 89.75 96 THR A O 1
ATOM 832 N N . ALA A 1 97 ? 12.183 9.054 0.413 1.00 88.12 97 ALA A N 1
ATOM 833 C CA . ALA A 1 97 ? 13.156 9.863 1.148 1.00 88.12 97 ALA A CA 1
ATOM 834 C C . ALA A 1 97 ? 13.723 9.074 2.339 1.00 88.12 97 ALA A C 1
ATOM 836 O O . ALA A 1 97 ? 14.922 8.815 2.378 1.00 88.12 97 ALA A O 1
ATOM 837 N N . TRP A 1 98 ? 12.842 8.549 3.198 1.00 82.75 98 TRP A N 1
ATOM 838 C CA . TRP A 1 98 ? 13.217 7.740 4.366 1.00 82.75 98 TRP A CA 1
ATOM 839 C C . TRP A 1 98 ? 14.069 6.512 4.003 1.00 82.75 98 TRP 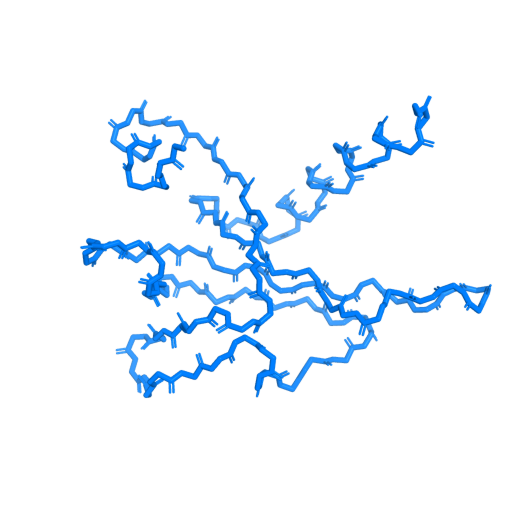A C 1
ATOM 841 O O . TRP A 1 98 ? 14.991 6.140 4.720 1.00 82.75 98 TRP A O 1
ATOM 851 N N . ARG A 1 99 ? 13.797 5.859 2.865 1.00 73.19 99 ARG A N 1
ATOM 852 C CA . ARG A 1 99 ? 14.552 4.667 2.445 1.00 73.19 99 ARG A CA 1
ATOM 853 C C . ARG A 1 99 ? 15.977 4.967 1.963 1.00 73.19 99 ARG A C 1
ATOM 855 O O . ARG A 1 99 ? 16.816 4.068 2.010 1.00 73.19 99 ARG A O 1
ATOM 862 N N . GLN A 1 100 ? 16.252 6.166 1.451 1.00 60.69 100 GLN A N 1
ATOM 863 C CA . GLN A 1 100 ? 17.600 6.518 0.985 1.00 60.69 100 GLN A CA 1
ATOM 864 C C . GLN A 1 100 ? 18.589 6.654 2.149 1.00 60.69 100 GLN A C 1
ATOM 866 O O . GLN A 1 100 ? 19.768 6.370 1.968 1.00 60.69 100 GLN A O 1
ATOM 871 N N . GLU A 1 101 ? 18.098 6.965 3.349 1.00 48.09 101 GLU A N 1
ATOM 872 C CA . GLU A 1 101 ? 18.906 7.053 4.571 1.00 48.09 101 GLU A CA 1
ATOM 873 C C . GLU A 1 101 ? 19.315 5.671 5.114 1.00 48.09 101 GLU A C 1
ATOM 875 O O . GLU A 1 101 ? 20.377 5.531 5.710 1.00 48.09 101 GLU A O 1
ATOM 880 N N . SER A 1 102 ? 18.546 4.609 4.843 1.00 41.00 102 SER A N 1
ATOM 881 C CA . SER A 1 102 ? 18.847 3.245 5.320 1.00 41.00 102 SER A CA 1
ATOM 882 C C . SER A 1 102 ? 19.829 2.447 4.445 1.00 41.00 102 SER A C 1
ATOM 884 O O . SER A 1 102 ? 20.023 1.262 4.693 1.00 41.00 102 SER A O 1
ATOM 886 N N . PHE A 1 103 ? 20.406 3.047 3.397 1.00 37.06 103 PHE A N 1
ATOM 887 C CA . PHE A 1 103 ? 21.440 2.424 2.548 1.00 37.06 103 PHE A CA 1
ATOM 888 C C . PHE A 1 103 ? 22.868 2.900 2.881 1.00 37.06 103 PHE A C 1
ATOM 890 O O . PHE A 1 103 ? 23.804 2.513 2.186 1.00 37.06 103 PHE A O 1
ATOM 897 N N . VAL A 1 104 ? 23.030 3.739 3.913 1.00 33.62 104 VAL A N 1
ATOM 898 C CA . VAL A 1 104 ? 24.320 4.321 4.340 1.00 33.62 104 VAL A CA 1
ATOM 899 C C . VAL A 1 104 ? 24.821 3.712 5.666 1.00 33.62 104 VAL A C 1
ATOM 901 O O . VAL A 1 104 ? 25.746 4.239 6.272 1.00 33.62 104 VAL A O 1
ATOM 904 N N . LEU A 1 105 ? 24.254 2.588 6.117 1.00 32.97 105 LEU A N 1
ATOM 905 C CA . LEU A 1 105 ? 24.724 1.849 7.299 1.00 32.97 105 LEU A CA 1
ATOM 906 C C . LEU A 1 105 ? 25.104 0.414 6.939 1.00 32.97 105 LEU A C 1
ATOM 908 O O . LEU A 1 105 ? 24.331 -0.213 6.176 1.00 32.97 105 LEU A O 1
#

Foldseek 3Di:
DDPVVCVVV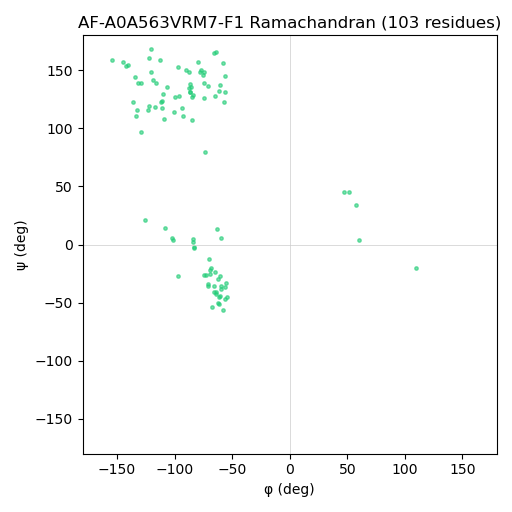VHWDKDWDDQQWWKDQPPDDIDGNVPDPDDAPDWDKRFQIDIVVHVDDGGWIWIWHFHHDDPNDGDPGTTIITTNDDDRVVSCVVVVVVVVVVVPD

Secondary structure (DSSP, 8-state):
--HHHHHHTT---EEEPPTT-EEE-TTS--EEGGGS---TT-EEEEEEEEETTSSS--EEEEEEE-PPPBTTB--SS-EEEEES-S-HHHHHHHHHHHHHHTT--

Mean predicted aligned error: 6.68 Å

Sequence (105 aa):
MSAFWLTKKKIYFILRLNKSTKIKPRYKKYQSLDSLEIKPGDKVLDTKVLVTEEKRQDRFNVVVYWKRKYNNKQLPNPWYLLTNLENKEEVIKIFTAWRQESFVL

InterPro domains:
  IPR012337 Ribonuclease H-like superfamily [SSF53098] (5-94)

Radius of gyration: 14.0 Å; Cα contacts (8 Å, |Δi|>4): 175; chains: 1; bounding box: 42×24×34 Å

pLDDT: mean 81.74, std 12.88, range [32.97, 93.69]

Solvent-accessible surface area (backbone atoms only — not comparable to full-atom values): 6324 Å² total; per-residue (Å²): 136,58,72,69,59,36,53,75,70,72,46,83,53,78,43,82,54,61,56,78,44,41,35,28,46,87,90,51,69,78,43,40,54,67,73,52,94,74,52,72,59,41,76,47,73,46,68,53,24,33,44,65,88,50,94,55,97,60,55,36,24,38,34,39,4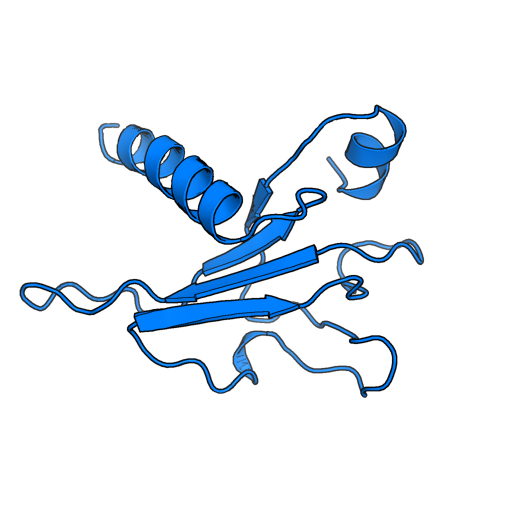1,22,71,54,72,51,93,92,52,62,70,95,63,62,46,39,33,41,26,79,63,88,55,58,68,58,52,52,50,52,53,56,54,62,53,62,64,68,72,78,114